Protein AF-A0A8B6FQ26-F1 (afdb_monomer)

pLDDT: mean 83.39, std 18.76, range [34.81, 98.56]

Mean predicted aligned error: 10.69 Å

Secondary structure (DSSP, 8-state):
---------------------S-----HHHHHHHHHHHHH-SSEEEEEE---STTPPPHHHHHHHTHHHHHHHTTT--S-EEEEEEEEE-S------S--SS--TTTT-----EEE-GGGGGG---SSS---EEEEEE-

Structure (mmCIF, N/CA/C/O backbone):
data_AF-A0A8B6FQ26-F1
#
_entry.id   AF-A0A8B6FQ26-F1
#
loop_
_atom_site.group_PDB
_atom_site.id
_atom_site.type_symbol
_atom_site.label_atom_id
_atom_site.label_alt_id
_atom_site.label_comp_id
_atom_site.label_asym_id
_atom_site.label_entity_id
_atom_site.label_seq_id
_atom_site.pdbx_PDB_ins_code
_atom_site.Cartn_x
_atom_site.Cartn_y
_atom_site.Cartn_z
_atom_site.occupancy
_atom_site.B_iso_or_equiv
_atom_site.auth_seq_id
_atom_site.auth_comp_id
_atom_site.auth_asym_id
_atom_site.auth_atom_id
_atom_site.pdbx_PDB_model_num
ATOM 1 N N . MET A 1 1 ? 28.332 63.593 25.266 1.00 37.38 1 MET A N 1
ATOM 2 C CA . MET A 1 1 ? 28.486 62.145 25.527 1.00 37.38 1 MET A CA 1
ATOM 3 C C . MET A 1 1 ? 27.409 61.423 24.738 1.00 37.38 1 MET A C 1
ATOM 5 O O . MET A 1 1 ? 26.252 61.485 25.122 1.00 37.38 1 MET A O 1
ATOM 9 N N . ASN A 1 2 ? 27.778 60.864 23.583 1.00 34.81 2 ASN A N 1
ATOM 10 C CA . ASN A 1 2 ? 26.864 60.178 22.668 1.00 34.81 2 ASN A CA 1
ATOM 11 C C . ASN A 1 2 ? 26.763 58.698 23.048 1.00 34.81 2 ASN A C 1
ATOM 13 O O . ASN A 1 2 ? 27.781 58.034 23.221 1.00 34.81 2 ASN A O 1
ATOM 17 N N . ILE A 1 3 ? 25.533 58.209 23.175 1.00 39.94 3 ILE A N 1
ATOM 18 C CA . ILE A 1 3 ? 25.200 56.813 23.462 1.00 39.94 3 ILE A CA 1
ATOM 19 C C . ILE A 1 3 ? 25.212 56.064 22.125 1.00 39.94 3 ILE A C 1
ATOM 21 O O . ILE A 1 3 ? 24.370 56.319 21.268 1.00 39.94 3 ILE A O 1
ATOM 25 N N . GLN A 1 4 ? 26.187 55.175 21.927 1.00 37.53 4 GLN A N 1
ATOM 26 C CA . GLN A 1 4 ? 26.220 54.248 20.795 1.00 37.53 4 GLN A CA 1
ATOM 27 C C . GLN A 1 4 ? 25.468 52.970 21.184 1.00 37.53 4 GLN A C 1
ATOM 29 O O . GLN A 1 4 ? 25.892 52.228 22.066 1.00 37.53 4 GLN A O 1
ATOM 34 N N . THR A 1 5 ? 24.327 52.739 20.543 1.00 43.97 5 THR A N 1
ATOM 35 C CA . THR A 1 5 ? 23.479 51.555 20.695 1.00 43.97 5 THR A CA 1
ATOM 36 C C . THR A 1 5 ? 24.103 50.372 19.954 1.00 43.97 5 THR A C 1
ATOM 38 O O . THR A 1 5 ? 24.195 50.368 18.727 1.00 43.97 5 THR A O 1
ATOM 41 N N . THR A 1 6 ? 24.544 49.354 20.689 1.00 44.22 6 THR A N 1
ATOM 42 C CA . THR A 1 6 ? 25.066 48.096 20.143 1.00 44.22 6 THR A CA 1
ATOM 43 C C . THR A 1 6 ? 23.907 47.229 19.638 1.00 44.22 6 THR A C 1
ATOM 45 O O . THR A 1 6 ? 23.105 46.729 20.423 1.00 44.22 6 THR A O 1
ATOM 48 N N . LEU A 1 7 ? 23.803 47.050 18.319 1.00 46.59 7 LEU A N 1
ATOM 49 C CA . LEU A 1 7 ? 22.873 46.108 17.686 1.00 46.59 7 LEU A CA 1
ATOM 50 C C . LEU A 1 7 ? 23.414 44.678 17.827 1.00 46.59 7 LEU A C 1
ATOM 52 O O . LEU A 1 7 ? 24.414 44.313 17.212 1.00 46.59 7 LEU A O 1
ATOM 56 N N . LEU A 1 8 ? 22.747 43.872 18.652 1.00 41.69 8 LEU A N 1
ATOM 57 C CA . LEU A 1 8 ? 23.021 42.448 18.824 1.00 41.69 8 LEU A CA 1
ATOM 58 C C . LEU A 1 8 ? 22.304 41.665 17.705 1.00 41.69 8 LEU A C 1
ATOM 60 O O . LEU A 1 8 ? 21.106 41.401 17.793 1.00 41.69 8 LEU A O 1
ATOM 64 N N . SER A 1 9 ? 23.013 41.314 16.629 1.00 49.59 9 SER A N 1
ATOM 65 C CA . SER A 1 9 ? 22.468 40.453 15.568 1.00 49.59 9 SER A CA 1
ATOM 66 C C . SER A 1 9 ? 22.403 39.000 16.040 1.00 49.59 9 SER A C 1
ATOM 68 O O . SER A 1 9 ? 23.413 38.298 16.070 1.00 49.59 9 SER A O 1
ATOM 70 N N . ILE A 1 10 ? 21.207 38.536 16.399 1.00 49.88 10 ILE A N 1
ATOM 71 C CA . ILE A 1 10 ? 20.932 37.124 16.682 1.00 49.88 10 ILE A CA 1
ATOM 72 C C . ILE A 1 10 ? 20.821 36.387 15.341 1.00 49.88 10 ILE A C 1
ATOM 74 O O . ILE A 1 10 ? 19.815 36.492 14.641 1.00 49.88 10 ILE A O 1
ATOM 78 N N . PHE A 1 11 ? 21.857 35.628 14.980 1.00 45.59 11 PHE A N 1
ATOM 79 C CA . PHE A 1 11 ? 21.786 34.640 13.903 1.00 45.59 11 PHE A CA 1
ATOM 80 C C . PHE A 1 11 ? 20.925 33.463 14.380 1.00 45.59 11 PHE A C 1
ATOM 82 O O . PHE A 1 11 ? 21.411 32.523 15.008 1.00 45.59 11 PHE A O 1
ATOM 89 N N . VAL A 1 12 ? 19.621 33.515 14.103 1.00 50.03 12 VAL A N 1
ATOM 90 C CA . VAL A 1 12 ? 18.767 32.329 14.202 1.00 50.03 12 VAL A CA 1
ATOM 91 C C . VAL A 1 12 ? 19.185 31.398 13.070 1.00 50.03 12 VAL A C 1
ATOM 93 O O . VAL A 1 12 ? 18.898 31.648 11.901 1.00 50.03 12 VAL A O 1
ATOM 96 N N . CYS A 1 13 ? 19.904 30.333 13.418 1.00 44.56 13 CYS A N 1
ATOM 97 C CA . CYS A 1 13 ? 20.215 29.243 12.506 1.00 44.56 13 CYS A CA 1
ATOM 98 C C . CYS A 1 13 ? 18.913 28.473 12.244 1.00 44.56 13 CYS A C 1
ATOM 100 O O . CYS A 1 13 ? 18.603 27.483 12.906 1.00 44.56 13 CYS A O 1
ATOM 102 N N . VAL A 1 14 ? 18.093 28.991 11.328 1.00 46.81 14 VAL A N 1
ATOM 103 C CA . VAL A 1 14 ? 16.944 28.267 10.794 1.00 46.81 14 VAL A CA 1
ATOM 104 C C . VAL A 1 14 ? 17.527 27.112 9.992 1.00 46.81 14 VAL A C 1
ATOM 106 O O . VAL A 1 14 ? 17.989 27.290 8.866 1.00 46.81 14 VAL A O 1
ATOM 109 N N . LEU A 1 15 ? 17.539 25.921 10.592 1.00 51.09 15 LEU A N 1
ATOM 110 C CA . LEU A 1 15 ? 17.677 24.669 9.861 1.00 51.09 15 LEU A CA 1
ATOM 111 C C . LEU A 1 15 ? 16.452 24.552 8.951 1.00 51.09 15 LEU A C 1
ATOM 113 O O . LEU A 1 15 ? 15.446 23.944 9.310 1.00 51.09 15 LEU A O 1
ATOM 117 N N . LEU A 1 16 ? 16.517 25.200 7.789 1.00 46.22 16 LEU A N 1
ATOM 118 C CA . LEU A 1 16 ? 15.566 24.981 6.716 1.00 46.22 16 LEU A CA 1
ATOM 119 C C . LEU A 1 16 ? 15.654 23.488 6.373 1.00 46.22 16 LEU A C 1
ATOM 121 O O . LEU A 1 16 ? 16.748 23.016 6.036 1.00 46.22 16 LEU A O 1
ATOM 125 N N . PRO A 1 17 ? 14.560 22.711 6.482 1.00 49.78 17 PRO A N 1
ATOM 126 C CA . PRO A 1 17 ? 14.565 21.367 5.936 1.00 49.78 17 PRO A CA 1
ATOM 127 C C . PRO A 1 17 ? 14.959 21.485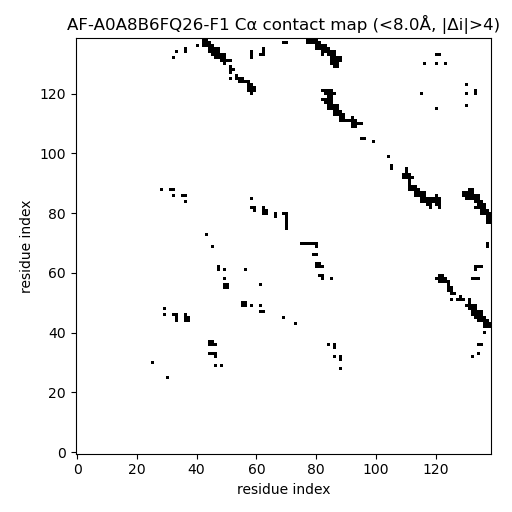 4.463 1.00 49.78 17 PRO A C 1
ATOM 129 O O . PRO A 1 17 ? 14.441 22.351 3.754 1.00 49.78 17 PRO A O 1
ATOM 132 N N . LYS A 1 18 ? 15.933 20.663 4.044 1.00 44.28 18 LYS A N 1
ATOM 133 C CA . LYS A 1 18 ? 16.401 20.564 2.655 1.00 44.28 18 LYS A CA 1
ATOM 134 C C . LYS A 1 18 ? 15.205 20.709 1.718 1.00 44.28 18 LYS A C 1
ATOM 136 O O . LYS A 1 18 ? 14.289 19.890 1.779 1.00 44.28 18 LYS A O 1
ATOM 141 N N . GLY A 1 19 ? 15.231 21.763 0.903 1.00 38.94 19 GLY A N 1
ATOM 142 C CA . GLY A 1 19 ? 14.187 22.057 -0.065 1.00 38.94 19 GLY A CA 1
ATOM 143 C C . GLY A 1 19 ? 13.889 20.819 -0.899 1.00 38.94 19 GLY A C 1
ATOM 144 O O . GLY A 1 19 ? 14.772 20.265 -1.552 1.00 38.94 19 GLY A O 1
ATOM 145 N N . TYR A 1 20 ? 12.646 20.358 -0.817 1.00 44.47 20 TYR A N 1
ATOM 146 C CA . TYR A 1 20 ? 12.093 19.384 -1.737 1.00 44.47 20 TYR A CA 1
ATOM 147 C C . TYR A 1 20 ? 11.870 20.110 -3.070 1.00 44.47 20 TYR A C 1
ATOM 149 O O . TYR A 1 20 ? 10.878 20.811 -3.237 1.00 44.47 20 TYR A O 1
ATOM 157 N N . ASP A 1 21 ? 12.829 19.987 -3.988 1.00 52.19 21 ASP A N 1
ATOM 158 C CA . ASP A 1 21 ? 12.777 20.533 -5.355 1.00 52.19 21 ASP A CA 1
ATOM 159 C C . ASP A 1 21 ? 11.944 19.634 -6.287 1.00 52.19 21 ASP A C 1
ATOM 161 O O . ASP A 1 21 ? 12.379 19.168 -7.336 1.00 52.19 21 ASP A O 1
ATOM 165 N N . GLY A 1 22 ? 10.749 19.270 -5.833 1.00 50.31 22 GLY A N 1
ATOM 166 C CA . GLY A 1 22 ? 9.833 18.436 -6.589 1.00 50.31 22 GLY A CA 1
ATOM 167 C C . GLY A 1 22 ? 8.510 19.151 -6.708 1.00 50.31 22 GLY A C 1
ATOM 168 O O . GLY A 1 22 ? 7.851 19.416 -5.704 1.00 50.31 22 GLY A O 1
ATOM 169 N N . THR A 1 23 ? 8.070 19.426 -7.930 1.00 52.31 23 THR A N 1
ATOM 170 C CA . THR A 1 23 ? 6.645 19.623 -8.177 1.00 52.31 23 THR A CA 1
ATOM 171 C C . THR A 1 23 ? 5.919 18.422 -7.557 1.00 52.31 23 THR A C 1
ATOM 173 O O . THR A 1 23 ? 6.216 17.277 -7.907 1.00 52.31 23 THR A O 1
ATOM 176 N N . LEU A 1 24 ? 5.035 18.660 -6.582 1.00 58.44 24 LEU A N 1
ATOM 177 C CA .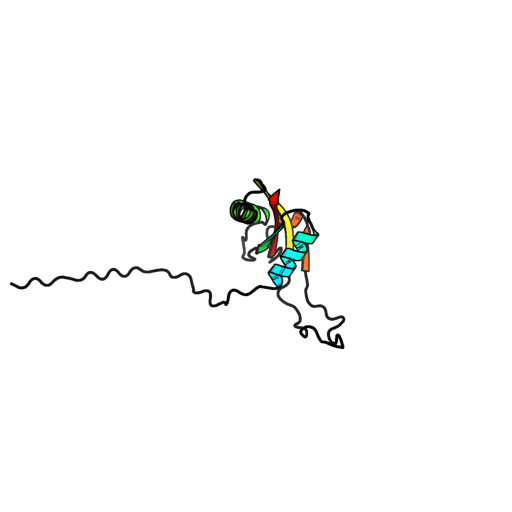 LEU A 1 24 ? 4.196 17.614 -5.996 1.00 58.44 24 LEU A CA 1
ATOM 178 C C . LEU A 1 24 ? 3.289 17.090 -7.112 1.00 58.44 24 LEU A C 1
ATOM 180 O O . LEU A 1 24 ? 2.289 17.712 -7.456 1.00 58.44 24 LEU A O 1
ATOM 184 N N . THR A 1 25 ? 3.696 15.989 -7.732 1.00 66.56 25 THR A N 1
ATOM 185 C CA . THR A 1 25 ? 2.981 15.348 -8.836 1.00 66.56 25 THR A CA 1
ATOM 186 C C . THR A 1 25 ? 2.482 13.983 -8.391 1.00 66.56 25 THR A C 1
ATOM 188 O O . THR A 1 25 ? 3.078 13.341 -7.518 1.00 66.56 25 THR A O 1
ATOM 191 N N . TYR A 1 26 ? 1.372 13.544 -8.982 1.00 71.69 26 TYR A N 1
ATOM 192 C CA . TYR A 1 26 ? 0.878 12.185 -8.804 1.00 71.69 26 TYR A CA 1
ATOM 193 C C . TYR A 1 26 ? 1.952 11.188 -9.239 1.00 71.69 26 TYR A C 1
ATOM 195 O O . TYR A 1 26 ? 2.558 11.319 -10.304 1.00 71.69 26 TYR A O 1
ATOM 203 N N . ASN A 1 27 ? 2.220 10.205 -8.383 1.00 85.88 27 ASN A N 1
ATOM 204 C CA . ASN A 1 27 ? 3.205 9.176 -8.653 1.00 85.88 27 ASN A CA 1
ATOM 205 C C . ASN A 1 27 ? 2.482 7.876 -9.006 1.00 85.88 27 ASN A C 1
ATOM 207 O O . ASN A 1 27 ? 1.794 7.302 -8.164 1.00 85.88 27 ASN A O 1
ATOM 211 N N . TYR A 1 28 ? 2.682 7.382 -10.227 1.00 89.06 28 TYR A N 1
ATOM 212 C CA . TYR A 1 28 ? 2.032 6.160 -10.709 1.00 89.06 28 TYR A CA 1
ATOM 213 C C . TYR A 1 28 ? 2.336 4.925 -9.838 1.00 89.06 28 TYR A C 1
ATOM 215 O O . TYR A 1 28 ? 1.531 3.999 -9.788 1.00 89.06 28 TYR A O 1
ATOM 223 N N . PHE A 1 29 ? 3.452 4.893 -9.095 1.00 92.06 29 PHE A N 1
ATOM 224 C CA . PHE A 1 29 ? 3.707 3.812 -8.139 1.00 92.06 29 PHE A CA 1
ATOM 225 C C . PHE A 1 29 ? 2.727 3.833 -6.960 1.00 92.06 29 PHE A C 1
ATOM 227 O O . PHE A 1 29 ? 2.330 2.764 -6.494 1.00 92.06 29 PHE A O 1
ATOM 234 N N . ASP A 1 30 ? 2.327 5.020 -6.492 1.00 94.69 30 ASP A N 1
ATOM 235 C CA . ASP A 1 30 ? 1.324 5.157 -5.431 1.00 94.69 30 ASP A CA 1
ATOM 236 C C . ASP A 1 30 ? -0.048 4.721 -5.943 1.00 94.69 30 ASP A C 1
ATOM 238 O O . ASP A 1 30 ? -0.764 4.007 -5.248 1.00 94.69 30 ASP A O 1
ATOM 242 N N . GLU A 1 31 ? -0.394 5.090 -7.178 1.00 94.69 31 GLU A N 1
ATOM 243 C CA . GLU A 1 31 ? -1.654 4.697 -7.818 1.00 94.69 31 GLU A CA 1
ATOM 244 C C . GLU A 1 31 ? -1.745 3.178 -7.999 1.00 94.69 31 GLU A C 1
ATOM 246 O O . GLU A 1 31 ? -2.764 2.566 -7.668 1.00 94.69 31 GLU A O 1
ATOM 251 N N . MET A 1 32 ? -0.659 2.542 -8.451 1.00 95.00 32 MET A N 1
ATOM 252 C CA . MET A 1 32 ? -0.562 1.084 -8.535 1.00 95.00 32 MET A CA 1
ATOM 253 C C . MET A 1 32 ? -0.706 0.421 -7.164 1.00 95.00 32 MET A C 1
ATOM 255 O O . MET A 1 32 ? -1.409 -0.582 -7.035 1.00 95.00 32 MET A O 1
ATOM 259 N N . ALA A 1 33 ? -0.036 0.957 -6.140 1.00 97.00 33 ALA A N 1
ATOM 260 C CA . ALA A 1 33 ? -0.103 0.411 -4.791 1.00 97.00 33 ALA A CA 1
ATOM 261 C C . ALA A 1 33 ? -1.505 0.564 -4.189 1.00 97.00 33 ALA A C 1
ATOM 263 O O . ALA A 1 33 ? -2.040 -0.393 -3.631 1.00 97.00 33 ALA A O 1
ATOM 264 N N . GLN A 1 34 ? -2.130 1.730 -4.356 1.00 97.69 34 GLN A N 1
ATOM 265 C CA . GLN A 1 34 ? -3.492 1.992 -3.905 1.00 97.69 34 GLN A CA 1
ATOM 266 C C . GLN A 1 34 ? -4.491 1.062 -4.602 1.00 97.69 34 GLN A C 1
ATOM 268 O O . GLN A 1 34 ? -5.335 0.464 -3.933 1.00 97.69 34 GLN A O 1
ATOM 273 N N . SER A 1 35 ? -4.354 0.881 -5.919 1.00 97.19 35 SER A N 1
ATOM 274 C CA . SER A 1 35 ? -5.191 -0.031 -6.708 1.00 97.19 35 SER A CA 1
ATOM 275 C C . SER A 1 35 ? -5.042 -1.480 -6.244 1.00 97.19 35 SER A C 1
ATOM 277 O O . SER A 1 35 ? -6.041 -2.172 -6.042 1.00 97.19 35 SER A O 1
ATOM 279 N N . TYR A 1 36 ? -3.806 -1.931 -6.000 1.00 97.94 36 TYR A N 1
ATOM 280 C CA . TYR A 1 36 ? -3.553 -3.256 -5.442 1.00 97.94 36 TYR A CA 1
ATOM 281 C C . TYR A 1 36 ? -4.219 -3.413 -4.070 1.00 97.94 36 TYR A C 1
ATOM 283 O O . TYR A 1 36 ? -5.043 -4.309 -3.904 1.00 97.94 36 TYR A O 1
ATOM 291 N N . CYS A 1 37 ? -3.951 -2.525 -3.107 1.00 98.19 37 CYS A N 1
ATOM 292 C CA . CYS A 1 37 ? -4.524 -2.635 -1.762 1.00 98.19 37 CYS A CA 1
ATOM 293 C C . CYS A 1 37 ? -6.065 -2.624 -1.783 1.00 98.19 37 CYS A C 1
ATOM 295 O O . CYS A 1 37 ? -6.693 -3.385 -1.048 1.00 98.19 37 CYS A O 1
ATOM 297 N N . ALA A 1 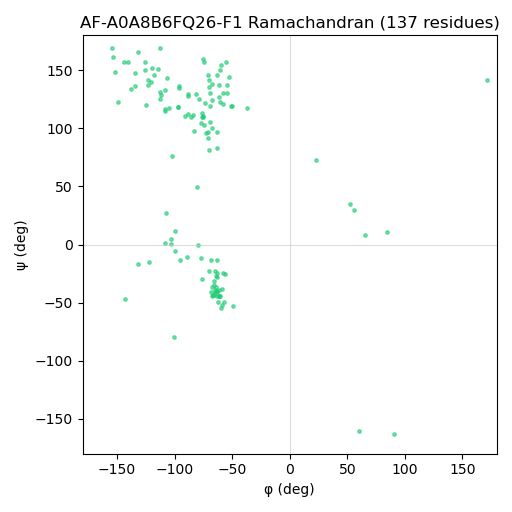38 ? -6.682 -1.817 -2.655 1.00 97.88 38 ALA A N 1
ATOM 298 C CA . ALA A 1 38 ? -8.134 -1.789 -2.833 1.00 97.88 38 ALA A CA 1
ATOM 299 C C . ALA A 1 38 ? -8.707 -3.093 -3.403 1.00 97.88 38 ALA A C 1
ATOM 301 O O . ALA A 1 38 ? -9.815 -3.480 -3.044 1.00 97.88 38 ALA A O 1
ATOM 302 N N . SER A 1 39 ? -7.950 -3.806 -4.241 1.00 97.25 39 SER A N 1
ATOM 303 C CA . SER A 1 39 ? -8.364 -5.117 -4.761 1.00 97.25 39 SER A CA 1
ATOM 304 C C . SER A 1 39 ? -8.352 -6.225 -3.700 1.00 97.25 39 SER A C 1
ATOM 306 O O . SER A 1 39 ? -9.040 -7.230 -3.851 1.00 97.25 39 SER A O 1
ATOM 308 N N . GLN A 1 40 ? -7.578 -6.048 -2.625 1.00 96.94 40 GLN A N 1
ATOM 309 C CA . GLN A 1 40 ? -7.330 -7.082 -1.617 1.00 96.94 40 GLN A CA 1
ATOM 310 C C . GLN A 1 40 ? -8.265 -6.993 -0.399 1.00 96.94 40 GLN A C 1
ATOM 312 O O . GLN A 1 40 ? -8.332 -7.925 0.402 1.00 96.94 40 GLN A O 1
ATOM 317 N N . SER A 1 41 ? -8.993 -5.888 -0.217 1.00 94.75 41 SER A N 1
ATOM 318 C CA . SER A 1 41 ? -9.921 -5.730 0.906 1.00 94.75 41 SER A CA 1
ATOM 319 C C . SER A 1 41 ? -11.080 -4.795 0.575 1.00 94.75 41 SER A C 1
ATOM 321 O O . SER A 1 41 ? -10.925 -3.793 -0.108 1.00 94.75 41 SER A O 1
ATOM 323 N N . SER A 1 42 ? -12.238 -5.060 1.181 1.00 90.75 42 SER A N 1
ATOM 324 C CA . SE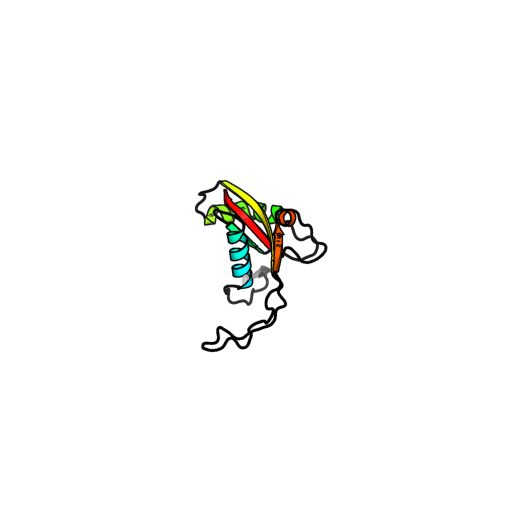R A 1 42 ? -13.366 -4.127 1.212 1.00 90.75 42 SER A CA 1
ATOM 325 C C . SER A 1 42 ? -13.148 -2.965 2.194 1.00 90.75 42 SER A C 1
ATOM 327 O O . SER A 1 42 ? -12.386 -3.086 3.160 1.00 90.75 42 SER A O 1
ATOM 329 N N . GLY A 1 43 ? -13.887 -1.869 2.001 1.00 92.25 43 GLY A N 1
ATOM 330 C CA . GLY A 1 43 ? -13.914 -0.708 2.898 1.00 92.25 43 GLY A CA 1
ATOM 331 C C . GLY A 1 43 ? -12.882 0.368 2.554 1.00 92.25 43 GLY A C 1
ATOM 332 O O . GLY A 1 43 ? -12.354 0.408 1.447 1.00 92.25 43 GLY A O 1
ATOM 333 N N . TRP A 1 44 ? -12.611 1.259 3.512 1.00 97.56 44 TRP A N 1
ATOM 334 C CA . TRP A 1 44 ? -11.622 2.323 3.350 1.00 97.56 44 TRP A CA 1
ATOM 335 C C . TRP A 1 44 ? -10.209 1.746 3.468 1.00 97.56 44 TRP A C 1
ATOM 337 O O . TRP A 1 44 ? -9.786 1.327 4.551 1.00 97.56 44 TRP A O 1
ATOM 347 N N . VAL A 1 45 ? -9.502 1.710 2.343 1.00 98.06 45 VAL A N 1
ATOM 348 C CA . VAL A 1 45 ? -8.158 1.140 2.197 1.00 98.06 45 VAL A CA 1
ATOM 349 C C . VAL A 1 45 ? -7.158 2.208 1.772 1.00 98.06 45 VAL A C 1
ATOM 351 O O . VAL A 1 45 ? -7.486 3.118 1.014 1.00 98.06 45 VAL A O 1
ATOM 354 N N . PHE A 1 46 ? -5.926 2.081 2.249 1.00 98.31 46 PHE A N 1
ATOM 355 C CA . PHE A 1 46 ? -4.863 3.058 2.044 1.00 98.31 46 PHE A CA 1
ATOM 356 C C . PHE A 1 46 ? -3.557 2.335 1.740 1.00 98.31 46 PHE A C 1
ATOM 358 O O . PHE A 1 46 ? -3.194 1.396 2.450 1.00 98.31 46 PHE A O 1
ATOM 365 N N . ALA A 1 47 ? -2.841 2.798 0.721 1.00 98.06 47 ALA A N 1
ATOM 366 C CA . ALA A 1 47 ? -1.461 2.421 0.471 1.00 98.06 47 ALA A CA 1
ATOM 367 C C . ALA A 1 47 ? -0.526 3.486 1.052 1.00 98.06 47 ALA A C 1
ATOM 369 O O . ALA A 1 47 ? -0.543 4.643 0.636 1.00 98.06 47 ALA A O 1
ATOM 370 N N . LEU A 1 48 ? 0.309 3.097 2.013 1.00 97.19 48 LEU A N 1
ATOM 371 C CA . LEU A 1 48 ? 1.319 3.976 2.602 1.00 97.19 48 LEU A CA 1
ATOM 372 C C . LEU A 1 48 ? 2.710 3.551 2.150 1.00 97.19 48 LEU A C 1
ATOM 374 O O . LEU A 1 48 ? 3.047 2.371 2.219 1.00 97.19 48 LEU A O 1
ATOM 378 N N . ARG A 1 49 ? 3.541 4.504 1.722 1.00 95.12 49 ARG A N 1
ATOM 379 C CA . ARG A 1 49 ? 4.947 4.232 1.394 1.00 95.12 49 ARG A CA 1
ATOM 380 C C . ARG A 1 49 ? 5.691 3.723 2.627 1.00 95.12 49 ARG A C 1
ATOM 382 O O . ARG A 1 49 ? 5.562 4.280 3.715 1.00 95.12 49 ARG A O 1
ATOM 389 N N . ARG A 1 50 ? 6.520 2.701 2.432 1.00 93.50 50 ARG A N 1
ATOM 390 C CA . ARG A 1 50 ? 7.442 2.168 3.436 1.00 93.50 50 ARG A CA 1
ATOM 391 C C . ARG A 1 50 ? 8.877 2.446 3.009 1.00 93.50 50 ARG A C 1
ATOM 393 O O . ARG A 1 50 ? 9.252 2.165 1.871 1.00 93.50 50 ARG A O 1
ATOM 400 N N . ASP A 1 51 ? 9.674 2.985 3.928 1.00 87.88 51 ASP A N 1
ATOM 401 C CA . ASP A 1 51 ? 11.103 3.182 3.693 1.00 87.88 51 ASP A CA 1
ATOM 402 C C . ASP A 1 51 ? 11.805 1.826 3.488 1.00 87.88 51 ASP A C 1
ATOM 404 O O . ASP A 1 51 ? 11.437 0.802 4.064 1.00 87.88 51 ASP A O 1
ATOM 408 N N . CYS A 1 52 ? 12.822 1.825 2.637 1.00 83.12 52 CYS A N 1
ATOM 409 C CA . CYS A 1 52 ? 13.683 0.687 2.364 1.00 83.12 52 CYS A CA 1
ATOM 410 C C . CYS A 1 52 ? 15.050 0.778 3.050 1.00 83.12 52 CYS A C 1
ATOM 412 O O . CYS A 1 52 ? 15.901 -0.085 2.821 1.00 83.12 52 CYS A O 1
ATOM 414 N N . ALA A 1 53 ? 15.271 1.795 3.883 1.00 81.50 53 ALA A N 1
ATOM 415 C CA . ALA A 1 53 ? 16.453 1.902 4.720 1.00 81.50 53 ALA A CA 1
ATOM 416 C C . ALA A 1 53 ? 16.590 0.717 5.694 1.00 81.50 53 ALA A C 1
ATOM 418 O O . ALA A 1 53 ? 15.621 0.061 6.096 1.00 81.50 53 ALA A O 1
ATOM 419 N N . ARG A 1 54 ? 17.832 0.442 6.106 1.00 74.50 54 ARG A N 1
ATOM 420 C CA . ARG A 1 54 ? 18.113 -0.559 7.138 1.00 74.50 54 ARG A CA 1
ATOM 421 C C . ARG A 1 54 ? 17.427 -0.134 8.439 1.00 74.50 54 ARG A C 1
ATOM 423 O O . ARG A 1 54 ? 17.638 0.978 8.905 1.00 74.50 54 ARG A O 1
ATOM 430 N N . GLY A 1 55 ? 16.628 -1.029 9.017 1.00 75.38 55 GLY A N 1
ATOM 431 C CA . GLY A 1 55 ? 15.842 -0.724 10.217 1.00 75.38 55 GLY A CA 1
ATOM 432 C C . GLY A 1 55 ? 14.501 -0.039 9.944 1.00 75.38 55 GLY A C 1
ATOM 433 O O . GLY A 1 55 ? 13.862 0.395 10.894 1.00 75.38 55 GLY A O 1
ATOM 434 N N . ALA A 1 56 ? 14.056 0.033 8.684 1.00 85.56 56 ALA A N 1
ATOM 435 C CA . ALA A 1 56 ? 12.726 0.530 8.359 1.00 85.56 56 ALA A CA 1
ATOM 436 C C . ALA A 1 56 ? 11.624 -0.228 9.114 1.00 85.56 56 ALA A C 1
ATOM 438 O O . ALA A 1 56 ? 11.631 -1.465 9.190 1.00 85.56 56 ALA A O 1
ATOM 439 N N . ASP A 1 57 ? 10.654 0.536 9.611 1.00 91.69 57 ASP A N 1
ATOM 440 C CA . ASP A 1 57 ? 9.526 0.039 10.388 1.00 91.69 57 ASP A CA 1
ATOM 441 C C . ASP A 1 57 ? 8.729 -1.051 9.668 1.00 91.69 57 ASP A 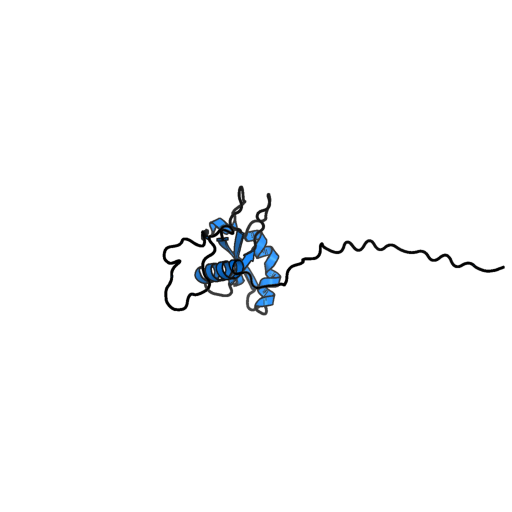C 1
ATOM 443 O O . ASP A 1 57 ? 8.732 -1.164 8.442 1.00 91.69 57 ASP A O 1
ATOM 447 N N . THR A 1 58 ? 8.018 -1.872 10.439 1.00 94.62 58 THR A N 1
ATOM 448 C CA . THR A 1 58 ? 7.072 -2.843 9.870 1.00 94.62 58 THR A CA 1
ATOM 449 C C . THR A 1 58 ? 5.811 -2.141 9.373 1.00 94.62 58 THR A C 1
ATOM 451 O O . THR A 1 58 ? 5.452 -1.068 9.860 1.00 94.62 58 THR A O 1
ATOM 454 N N . CYS A 1 59 ? 5.084 -2.763 8.447 1.00 96.56 59 CYS A N 1
ATOM 455 C CA . CYS A 1 59 ? 3.823 -2.196 7.976 1.00 96.56 59 CYS A CA 1
ATOM 456 C C . CYS A 1 59 ? 2.755 -2.092 9.076 1.00 96.56 59 CYS A C 1
ATOM 458 O O . CYS A 1 59 ? 1.956 -1.159 9.057 1.00 96.56 59 CYS A O 1
ATOM 460 N N . ASN A 1 60 ? 2.791 -2.962 10.090 1.00 97.56 60 ASN A N 1
ATOM 461 C CA . ASN A 1 60 ? 1.985 -2.792 11.302 1.00 97.56 60 ASN A CA 1
ATOM 462 C C . ASN A 1 60 ? 2.262 -1.455 11.999 1.00 97.56 60 ASN A C 1
ATOM 464 O O . ASN A 1 60 ? 1.322 -0.714 12.291 1.00 97.56 60 ASN A O 1
ATOM 468 N N . ASN A 1 61 ? 3.537 -1.127 12.224 1.00 96.62 61 ASN A N 1
ATOM 469 C CA . ASN A 1 61 ? 3.928 0.127 12.870 1.00 96.62 61 ASN A CA 1
ATOM 470 C C . ASN A 1 61 ? 3.544 1.334 12.012 1.00 96.62 61 ASN A C 1
ATOM 472 O O . ASN A 1 61 ? 3.025 2.315 12.536 1.00 96.62 61 ASN A O 1
ATOM 476 N N . ILE A 1 62 ? 3.736 1.240 10.695 1.00 97.12 62 ILE A N 1
ATOM 477 C CA . ILE A 1 62 ? 3.392 2.311 9.755 1.00 97.12 62 ILE A CA 1
ATOM 478 C C . ILE A 1 62 ? 1.882 2.586 9.770 1.00 97.12 62 ILE A C 1
ATOM 480 O O . ILE A 1 62 ? 1.477 3.730 9.968 1.00 97.12 62 ILE A O 1
ATOM 484 N N . CYS A 1 63 ? 1.035 1.557 9.650 1.00 98.00 63 CYS A N 1
ATOM 485 C CA . CYS A 1 63 ? -0.420 1.738 9.713 1.00 98.00 63 CYS A CA 1
ATOM 486 C C . CYS A 1 63 ? -0.886 2.250 11.087 1.00 98.00 63 CYS A C 1
ATOM 488 O O . CYS A 1 63 ? -1.810 3.060 11.158 1.00 98.00 63 CYS A O 1
ATOM 490 N N . ALA A 1 64 ? -0.255 1.802 12.179 1.00 98.12 64 ALA A N 1
ATOM 491 C CA . ALA A 1 64 ? -0.570 2.272 13.527 1.00 98.12 64 ALA A CA 1
ATOM 492 C C . ALA A 1 64 ? -0.186 3.747 13.729 1.00 98.12 64 ALA A C 1
ATOM 494 O O . ALA A 1 64 ? -0.983 4.520 14.256 1.00 98.12 64 ALA A O 1
ATOM 495 N N . SER A 1 65 ? 0.999 4.151 13.263 1.00 97.81 65 SER A N 1
ATOM 496 C CA . SER A 1 65 ? 1.478 5.536 13.316 1.00 97.81 65 SER A CA 1
ATOM 497 C C . SER A 1 65 ? 0.592 6.473 12.486 1.00 97.81 65 SER A C 1
ATOM 499 O O . SER A 1 65 ? 0.215 7.552 12.940 1.00 97.81 65 SER A O 1
ATOM 501 N N . ALA A 1 66 ? 0.151 6.019 11.310 1.00 98.06 66 ALA A N 1
ATOM 502 C CA . ALA A 1 66 ? -0.729 6.777 10.425 1.00 98.06 66 ALA A CA 1
ATOM 503 C C . ALA A 1 66 ? -2.216 6.752 10.829 1.00 98.06 66 ALA A C 1
ATOM 505 O O . ALA A 1 66 ? -3.037 7.375 10.150 1.00 98.06 66 ALA A O 1
ATOM 506 N N . LYS A 1 67 ? -2.591 6.060 11.918 1.00 98.19 67 LYS A N 1
ATOM 507 C CA . LYS A 1 67 ? -3.993 5.837 12.312 1.00 98.19 67 LYS A CA 1
ATOM 508 C C . LYS A 1 67 ? -4.810 7.127 12.322 1.00 98.19 67 LYS A C 1
ATOM 510 O O . LYS A 1 67 ? -5.861 7.181 11.692 1.00 98.19 67 LYS A O 1
ATOM 515 N N . ASN A 1 68 ? -4.343 8.160 13.020 1.00 98.00 68 ASN A N 1
ATOM 516 C CA . ASN A 1 68 ? -5.118 9.393 13.191 1.00 98.00 68 ASN A CA 1
ATOM 517 C C . ASN A 1 68 ? -5.333 10.126 11.859 1.00 98.00 68 ASN A C 1
ATOM 519 O O . ASN A 1 68 ? -6.433 10.608 11.606 1.00 98.00 68 ASN A O 1
ATOM 523 N N . ALA A 1 69 ? -4.321 10.156 10.987 1.00 98.31 69 ALA A N 1
ATOM 524 C CA . ALA A 1 69 ? -4.433 10.747 9.655 1.00 98.31 69 ALA A CA 1
ATOM 525 C C . ALA A 1 69 ? -5.407 9.964 8.761 1.00 98.31 69 ALA A C 1
ATOM 527 O O . ALA A 1 69 ? -6.258 10.564 8.106 1.00 98.31 69 ALA A O 1
ATOM 528 N N . ILE A 1 70 ? -5.338 8.628 8.792 1.00 98.12 70 ILE A N 1
ATOM 529 C CA . ILE A 1 70 ? -6.278 7.765 8.069 1.00 98.12 70 ILE A CA 1
ATOM 530 C C . ILE A 1 70 ? -7.712 8.040 8.533 1.00 98.12 70 ILE A C 1
ATOM 532 O O . ILE A 1 70 ? -8.574 8.331 7.707 1.00 98.12 70 ILE A O 1
ATOM 536 N N . LEU A 1 71 ? -7.969 8.006 9.843 1.00 97.94 71 LEU A N 1
ATOM 537 C CA . LEU A 1 71 ? -9.313 8.220 10.385 1.00 97.94 71 LEU A CA 1
ATOM 538 C C . LEU A 1 71 ? -9.844 9.624 10.073 1.00 97.94 71 LEU A C 1
ATOM 540 O O . LEU A 1 71 ? -11.000 9.758 9.674 1.00 97.94 71 LEU A O 1
ATOM 544 N N . ALA A 1 72 ? -8.999 10.654 10.164 1.00 98.00 72 ALA A N 1
ATOM 545 C CA . ALA A 1 72 ? -9.375 12.015 9.800 1.00 98.00 72 ALA A CA 1
ATOM 546 C C . ALA A 1 72 ? -9.767 12.139 8.316 1.00 98.00 72 ALA A C 1
ATOM 548 O O . ALA A 1 72 ? -10.745 12.818 8.007 1.00 98.00 72 ALA A O 1
ATOM 549 N N . SER A 1 73 ? -9.068 11.444 7.408 1.00 97.56 73 SER A N 1
ATOM 550 C CA . SER A 1 73 ? -9.359 11.505 5.964 1.00 97.56 73 SER A CA 1
ATOM 551 C C . SER A 1 73 ? -10.733 10.940 5.584 1.00 97.56 73 SER A C 1
ATOM 553 O O . SER A 1 73 ? -11.298 11.328 4.567 1.00 97.56 73 SER A O 1
ATOM 555 N N . ILE A 1 74 ? -11.301 10.076 6.430 1.00 96.94 74 ILE A N 1
ATOM 556 C CA . ILE A 1 74 ? -12.652 9.514 6.282 1.00 96.94 74 ILE A CA 1
ATOM 557 C C . ILE A 1 74 ? -13.632 10.098 7.303 1.00 96.94 74 ILE A C 1
ATOM 559 O O . ILE A 1 74 ? -14.572 9.423 7.719 1.00 96.94 74 ILE A O 1
ATOM 563 N N . SER A 1 75 ? -13.390 11.328 7.767 1.00 97.50 75 SER A N 1
ATOM 564 C CA . SER A 1 75 ? -14.254 12.043 8.720 1.00 97.50 75 SER A CA 1
ATOM 565 C C . SER A 1 75 ? -14.581 11.235 9.985 1.00 97.50 75 SER A C 1
ATOM 567 O O . SER A 1 75 ? -15.684 11.322 10.518 1.00 97.50 75 SER A O 1
ATOM 569 N N . ASN A 1 76 ? -13.632 10.421 10.457 1.00 95.19 76 ASN A N 1
ATOM 570 C CA . ASN A 1 76 ? -13.767 9.542 11.621 1.00 95.19 76 ASN A CA 1
ATOM 571 C C . ASN A 1 76 ? -14.951 8.554 11.545 1.00 95.19 76 ASN A C 1
ATOM 573 O O . ASN A 1 76 ? -15.473 8.126 12.571 1.00 95.19 76 ASN A O 1
ATOM 577 N N . GLN A 1 77 ? -15.354 8.127 10.342 1.00 94.81 77 GLN A N 1
ATOM 578 C CA . GLN A 1 77 ? -16.397 7.103 10.1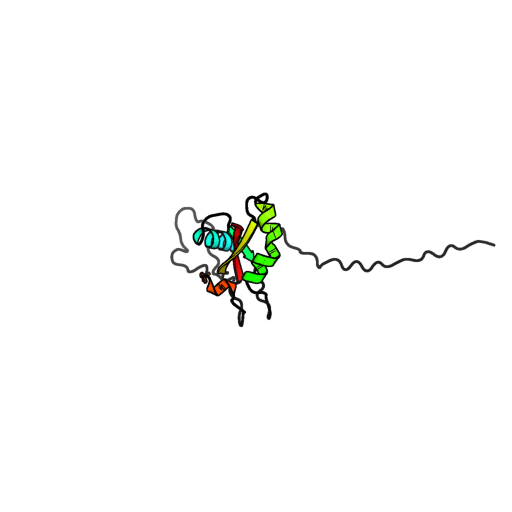43 1.00 94.81 77 GLN A CA 1
ATOM 579 C C . GLN A 1 77 ? -16.037 5.716 10.717 1.00 94.81 77 GLN A C 1
ATOM 581 O O . GLN A 1 77 ? -16.887 4.822 10.781 1.00 94.81 77 GLN A O 1
ATOM 586 N N . ARG A 1 78 ? -14.765 5.510 11.076 1.00 96.31 78 ARG A N 1
ATOM 587 C CA . ARG A 1 78 ? -14.191 4.288 11.657 1.00 96.31 78 ARG A CA 1
ATOM 588 C C . ARG A 1 78 ? -13.340 4.645 12.873 1.00 96.31 78 ARG A C 1
ATOM 590 O O . ARG A 1 78 ? -12.995 5.807 13.068 1.00 96.31 78 ARG A O 1
ATOM 597 N N . THR A 1 79 ? -12.982 3.650 13.685 1.00 95.94 79 THR A N 1
ATOM 598 C CA . THR A 1 79 ? -12.230 3.876 14.940 1.00 95.94 79 THR A CA 1
ATOM 599 C C . THR A 1 79 ? -10.907 3.119 15.000 1.00 95.94 79 THR A C 1
ATOM 601 O O . THR A 1 79 ? -10.038 3.417 15.834 1.00 95.94 79 THR A O 1
ATOM 604 N N . ARG A 1 80 ? -10.720 2.140 14.111 1.00 97.00 80 ARG A N 1
ATOM 605 C CA . ARG A 1 80 ? -9.547 1.274 14.086 1.00 97.00 80 ARG A CA 1
ATOM 606 C C . ARG A 1 80 ? -8.906 1.298 12.711 1.00 97.00 80 ARG A C 1
ATOM 608 O O . ARG A 1 80 ? -9.567 1.491 11.697 1.00 97.00 80 ARG A O 1
ATOM 615 N N . VAL A 1 81 ? -7.594 1.098 12.714 1.00 97.94 81 VAL A N 1
ATOM 616 C CA . VAL A 1 81 ? -6.777 0.933 11.516 1.00 97.94 81 VAL A CA 1
ATOM 617 C C . VAL A 1 81 ? -5.849 -0.243 11.765 1.00 97.94 81 VAL A C 1
ATOM 619 O O . VAL A 1 81 ? -5.276 -0.351 12.851 1.00 97.94 81 VAL A O 1
ATOM 622 N N . SER A 1 82 ? -5.699 -1.122 10.781 1.00 97.69 82 SER A N 1
ATOM 623 C CA . SER A 1 82 ? -4.685 -2.175 10.816 1.00 97.69 82 SER A CA 1
ATOM 624 C C . SER A 1 82 ? -4.056 -2.372 9.448 1.00 97.69 82 SER A C 1
ATOM 626 O O . SER A 1 82 ? -4.661 -2.061 8.421 1.00 97.69 82 SER A O 1
ATOM 628 N N . CYS A 1 83 ? -2.847 -2.923 9.443 1.00 98.25 83 CYS A N 1
ATOM 629 C CA . CYS A 1 83 ? -2.284 -3.510 8.238 1.00 98.25 83 CYS A CA 1
ATOM 630 C C . CYS A 1 83 ? -3.027 -4.809 7.903 1.00 98.25 83 CYS A C 1
ATOM 632 O O . CYS A 1 83 ? -3.455 -5.528 8.812 1.00 98.25 83 CYS A O 1
ATOM 634 N N . PHE A 1 84 ? -3.174 -5.106 6.615 1.00 98.19 84 PHE A N 1
ATOM 635 C CA . PHE A 1 84 ? -3.668 -6.403 6.144 1.00 98.19 84 PHE A CA 1
ATOM 636 C C . PHE A 1 84 ? -2.814 -7.019 5.026 1.00 98.19 84 PHE A C 1
ATOM 638 O O . PHE A 1 84 ? -2.912 -8.223 4.802 1.00 98.19 84 PHE A O 1
ATOM 645 N N . ASP A 1 85 ? -1.965 -6.232 4.357 1.00 98.12 85 ASP A N 1
ATOM 646 C CA . ASP A 1 85 ? -1.030 -6.708 3.332 1.00 98.12 85 ASP A CA 1
ATOM 647 C C . ASP A 1 85 ? 0.194 -5.770 3.227 1.00 98.12 85 ASP A C 1
ATOM 649 O O . ASP A 1 85 ? 0.161 -4.617 3.669 1.00 98.12 85 ASP A O 1
ATOM 653 N N . GLY A 1 86 ? 1.284 -6.256 2.640 1.00 96.69 86 GLY A N 1
ATOM 654 C CA . GLY A 1 86 ? 2.404 -5.459 2.158 1.00 96.69 86 GLY A CA 1
ATOM 655 C C . GLY A 1 86 ? 2.604 -5.663 0.658 1.00 96.69 86 GLY A C 1
ATOM 656 O O . GLY A 1 86 ? 2.537 -6.778 0.153 1.00 96.69 86 GLY A O 1
ATOM 657 N N . TYR A 1 87 ? 2.913 -4.592 -0.061 1.00 97.00 87 TYR A N 1
ATOM 658 C CA . TYR A 1 87 ? 3.094 -4.630 -1.507 1.00 97.00 87 TYR A CA 1
ATOM 659 C C . TYR A 1 87 ? 4.476 -4.117 -1.897 1.00 97.00 87 TYR A C 1
ATOM 661 O O . TYR A 1 87 ? 5.007 -3.174 -1.302 1.00 97.00 87 TYR A O 1
ATOM 669 N N . HIS A 1 88 ? 5.088 -4.754 -2.889 1.00 95.06 88 HIS A N 1
ATOM 670 C CA . HIS A 1 88 ? 6.309 -4.268 -3.509 1.00 95.06 88 HIS A CA 1
ATOM 671 C C . HIS A 1 88 ? 6.039 -3.848 -4.945 1.00 95.06 88 HIS A C 1
ATOM 673 O O . HIS A 1 88 ? 5.599 -4.657 -5.760 1.00 95.06 88 HIS A O 1
ATOM 679 N N . VAL A 1 89 ? 6.389 -2.604 -5.259 1.00 93.88 89 VAL A N 1
ATOM 680 C CA . VAL A 1 89 ? 6.460 -2.101 -6.629 1.00 93.88 89 VAL A CA 1
ATOM 681 C C . VAL A 1 89 ? 7.918 -1.901 -7.014 1.00 93.88 89 VAL A C 1
ATOM 683 O O . VAL A 1 89 ? 8.624 -1.088 -6.409 1.00 93.88 89 VAL A O 1
ATOM 686 N N . GLY A 1 90 ? 8.377 -2.651 -8.015 1.00 90.12 90 GLY A N 1
ATOM 687 C CA . GLY A 1 90 ? 9.720 -2.511 -8.561 1.00 90.12 90 GLY A CA 1
ATOM 688 C C . GLY A 1 90 ? 9.881 -1.169 -9.273 1.00 90.12 90 GLY A C 1
ATOM 689 O O . GLY A 1 90 ? 9.129 -0.852 -10.190 1.00 90.12 90 GLY A O 1
ATOM 690 N N . LYS A 1 91 ? 10.881 -0.381 -8.861 1.00 84.31 91 LYS A N 1
ATOM 691 C CA . LYS A 1 91 ? 11.154 0.940 -9.458 1.00 84.31 91 LYS A CA 1
ATOM 692 C C . LYS A 1 91 ? 11.849 0.844 -10.818 1.00 84.31 91 LYS A C 1
ATOM 694 O O . LYS A 1 91 ? 11.653 1.700 -11.677 1.00 84.31 91 LYS A O 1
ATOM 699 N N . ASN A 1 92 ? 12.636 -0.209 -11.021 1.00 83.44 92 ASN A N 1
ATOM 700 C CA . ASN A 1 92 ? 13.329 -0.464 -12.279 1.00 83.44 92 ASN A CA 1
ATOM 701 C C . ASN A 1 92 ? 12.382 -1.220 -13.213 1.00 83.44 92 ASN A C 1
ATOM 703 O O . ASN A 1 92 ? 12.064 -2.380 -12.960 1.00 83.44 92 ASN A O 1
ATOM 707 N N . HIS A 1 93 ? 11.926 -0.541 -14.259 1.00 82.12 93 HIS A N 1
ATOM 708 C CA . HIS A 1 93 ? 10.98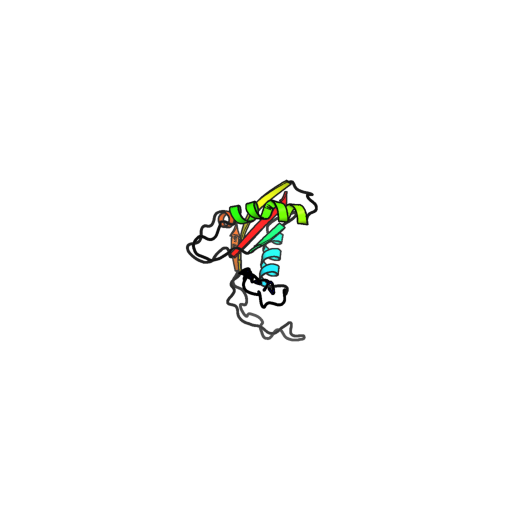9 -1.056 -15.250 1.00 82.12 93 HIS A CA 1
ATOM 709 C C . HIS A 1 93 ? 11.343 -0.499 -16.629 1.00 82.12 93 HIS A C 1
ATOM 711 O O . HIS A 1 93 ? 11.995 0.544 -16.744 1.00 82.12 93 HIS A O 1
ATOM 717 N N . ASN A 1 94 ? 10.912 -1.201 -17.672 1.00 83.12 94 ASN A N 1
ATOM 718 C CA . ASN A 1 94 ? 11.065 -0.728 -19.039 1.00 83.12 94 ASN A CA 1
ATOM 719 C C . ASN A 1 94 ? 10.132 0.464 -19.279 1.00 83.12 94 ASN A C 1
ATOM 721 O O . ASN A 1 94 ? 8.960 0.423 -18.905 1.00 83.12 94 ASN A O 1
ATOM 725 N N . ARG A 1 95 ? 10.645 1.512 -19.927 1.00 81.44 95 ARG A N 1
ATOM 726 C CA . ARG A 1 95 ? 9.813 2.604 -20.438 1.00 81.44 95 ARG A CA 1
ATOM 727 C C . ARG A 1 95 ? 9.166 2.147 -21.738 1.00 81.44 95 ARG A C 1
ATOM 729 O O . ARG A 1 95 ? 9.876 1.738 -22.653 1.00 81.44 95 ARG A O 1
ATOM 736 N N . ILE A 1 96 ? 7.845 2.230 -21.805 1.00 83.25 96 ILE A N 1
ATOM 737 C CA . ILE A 1 96 ? 7.064 1.949 -23.013 1.00 83.25 96 ILE A CA 1
ATOM 738 C C . ILE A 1 96 ? 6.423 3.237 -23.530 1.00 83.25 96 ILE A C 1
ATOM 740 O O . ILE A 1 96 ? 6.464 4.264 -22.851 1.00 83.25 96 ILE A O 1
ATOM 744 N N . ARG A 1 97 ? 5.870 3.202 -24.743 1.00 81.25 97 ARG A N 1
ATOM 745 C CA . ARG A 1 97 ? 5.193 4.357 -25.338 1.00 81.25 97 ARG A CA 1
ATOM 746 C C . ARG A 1 97 ? 3.876 4.648 -24.628 1.00 81.25 97 ARG A C 1
ATOM 748 O O . ARG A 1 97 ? 3.118 3.736 -24.304 1.00 81.25 97 ARG A O 1
ATOM 755 N N . ASP A 1 98 ? 3.586 5.935 -24.474 1.00 79.69 98 ASP A N 1
ATOM 756 C CA . ASP A 1 98 ? 2.311 6.394 -23.938 1.00 79.69 98 ASP A CA 1
ATOM 757 C C . ASP A 1 98 ? 1.184 6.110 -24.940 1.00 79.69 98 ASP A C 1
ATOM 759 O O . ASP A 1 98 ? 1.209 6.590 -26.073 1.00 79.69 98 ASP A O 1
ATOM 763 N N . ASN A 1 99 ? 0.222 5.296 -24.495 1.00 70.25 99 ASN A N 1
ATOM 764 C CA . ASN A 1 99 ? -1.071 4.975 -25.111 1.00 70.25 99 ASN A CA 1
ATOM 765 C C . ASN A 1 99 ? -1.166 5.184 -26.644 1.00 70.25 99 ASN A C 1
ATOM 767 O O . ASN A 1 99 ? -1.818 6.124 -27.111 1.00 70.25 99 ASN A O 1
ATOM 771 N N . PRO A 1 100 ? -0.525 4.321 -27.449 1.00 76.50 100 PRO A N 1
ATOM 772 C CA . PRO A 1 100 ? -0.525 4.465 -28.898 1.00 76.50 100 PRO A CA 1
ATOM 773 C C . PRO A 1 100 ? -1.929 4.219 -29.483 1.00 76.50 100 PRO A C 1
ATOM 775 O O . PRO A 1 100 ? -2.642 3.301 -29.085 1.00 76.50 100 PRO A O 1
ATOM 778 N N . SER A 1 101 ? -2.328 5.051 -30.448 1.00 76.12 101 SER A N 1
ATOM 779 C CA . SER A 1 101 ? -3.723 5.192 -30.905 1.00 76.12 101 SER A CA 1
ATOM 780 C C . SER A 1 101 ? -4.249 4.087 -31.830 1.00 76.12 101 SER A C 1
ATOM 782 O O . SER A 1 101 ? -5.442 4.058 -32.115 1.00 76.12 101 SER A O 1
ATOM 784 N N . THR A 1 102 ? -3.389 3.209 -32.350 1.00 78.56 102 THR A N 1
ATOM 785 C CA . THR A 1 102 ? -3.757 2.286 -33.447 1.00 78.56 102 THR A CA 1
ATOM 786 C C . THR A 1 102 ? -3.127 0.903 -33.325 1.00 78.56 102 THR A C 1
ATOM 788 O O . THR A 1 102 ? -3.824 -0.098 -33.455 1.00 78.56 102 THR A O 1
ATOM 791 N N . ALA A 1 103 ? -1.829 0.823 -33.043 1.00 83.38 103 ALA A N 1
ATOM 792 C CA . ALA A 1 103 ? -1.128 -0.424 -32.750 1.00 83.38 103 ALA A CA 1
ATOM 793 C C . ALA A 1 103 ? -0.524 -0.359 -31.346 1.00 83.38 103 ALA A C 1
ATOM 795 O O . ALA A 1 103 ? -0.170 0.724 -30.891 1.00 83.38 103 ALA A O 1
ATOM 796 N N . GLN A 1 104 ? -0.370 -1.509 -30.682 1.00 84.38 104 GLN A N 1
ATOM 797 C CA . GLN A 1 104 ? 0.334 -1.648 -29.399 1.00 84.38 104 GLN A CA 1
ATOM 798 C C . GLN A 1 104 ? 1.734 -2.231 -29.656 1.00 84.38 104 GLN A C 1
ATOM 800 O O . GLN A 1 104 ? 1.959 -3.429 -29.467 1.00 84.38 104 GLN A O 1
ATOM 805 N N . PRO A 1 105 ? 2.685 -1.425 -30.156 1.00 84.00 105 PRO A N 1
ATOM 806 C CA . PRO A 1 105 ? 3.998 -1.901 -30.578 1.00 84.00 105 PRO A CA 1
ATOM 807 C C . PRO A 1 105 ? 4.877 -2.372 -29.411 1.00 84.00 105 PRO A C 1
ATOM 809 O O . PRO A 1 105 ? 5.873 -3.042 -29.648 1.00 84.00 105 PRO A O 1
ATOM 812 N N . ASP A 1 106 ? 4.492 -2.057 -28.171 1.00 85.44 106 ASP A N 1
ATOM 813 C CA . ASP A 1 106 ? 5.135 -2.551 -26.950 1.00 85.44 106 ASP A CA 1
ATOM 814 C C . ASP A 1 106 ? 4.367 -3.735 -26.326 1.00 85.44 106 ASP A C 1
ATOM 816 O O . ASP A 1 106 ? 4.648 -4.145 -25.198 1.00 85.44 106 ASP A O 1
ATOM 820 N N . SER A 1 107 ? 3.398 -4.309 -27.054 1.00 85.19 107 SER A N 1
ATOM 821 C CA . SER A 1 107 ? 2.696 -5.526 -26.632 1.00 85.19 107 SER A CA 1
ATOM 822 C C . SER A 1 107 ? 3.683 -6.647 -26.281 1.00 85.19 107 SER A C 1
ATOM 824 O O . SER A 1 107 ? 4.739 -6.788 -26.895 1.00 85.19 107 SER A O 1
ATOM 826 N N . ASN A 1 108 ? 3.338 -7.446 -25.267 1.00 87.31 108 ASN A N 1
ATOM 827 C CA . ASN A 1 108 ? 4.180 -8.511 -24.700 1.00 87.31 108 ASN A CA 1
ATOM 828 C C . ASN A 1 108 ? 5.468 -8.040 -23.996 1.00 87.31 108 ASN A C 1
ATOM 830 O O . ASN A 1 108 ? 6.272 -8.872 -23.576 1.00 87.31 108 ASN A O 1
ATOM 834 N N . THR A 1 109 ? 5.660 -6.732 -23.804 1.00 87.75 109 THR A N 1
ATOM 835 C CA . THR A 1 109 ? 6.774 -6.214 -23.001 1.00 87.75 109 THR A CA 1
ATOM 836 C C . THR A 1 109 ? 6.437 -6.278 -21.516 1.00 87.75 109 THR A C 1
ATOM 838 O O . THR A 1 109 ? 5.405 -5.778 -21.071 1.00 87.75 109 THR A O 1
ATOM 841 N N . VAL A 1 110 ? 7.336 -6.855 -20.718 1.00 85.75 110 VAL A N 1
ATOM 842 C CA . VAL A 1 110 ? 7.235 -6.804 -19.255 1.00 85.75 110 VAL A CA 1
ATOM 843 C C . VAL A 1 110 ? 7.606 -5.400 -18.784 1.00 85.75 110 VAL A C 1
ATOM 845 O O . VAL A 1 110 ? 8.714 -4.925 -19.043 1.00 85.75 110 VAL A O 1
ATOM 848 N N . ILE A 1 111 ? 6.679 -4.749 -18.082 1.00 85.38 111 ILE A N 1
ATOM 849 C CA . ILE A 1 111 ? 6.856 -3.389 -17.561 1.00 85.38 111 ILE A CA 1
ATOM 850 C C . ILE A 1 111 ? 7.207 -3.482 -16.079 1.00 85.38 111 ILE A C 1
ATOM 852 O O . ILE A 1 111 ? 8.376 -3.417 -15.706 1.00 85.38 111 ILE A O 1
ATOM 856 N N . PHE A 1 112 ? 6.205 -3.698 -15.227 1.00 88.31 112 PHE A N 1
ATOM 857 C CA . PHE A 1 112 ? 6.383 -3.711 -13.784 1.00 88.31 112 PHE A CA 1
ATOM 858 C C . PHE A 1 112 ? 6.559 -5.122 -13.243 1.00 88.31 112 PHE A C 1
ATOM 860 O O . PHE A 1 112 ? 5.800 -6.034 -13.563 1.00 88.31 112 PHE A O 1
ATOM 867 N N . LYS A 1 113 ? 7.523 -5.266 -12.334 1.00 90.94 113 LYS A N 1
ATOM 868 C CA . LYS A 1 113 ? 7.581 -6.395 -11.410 1.00 90.94 113 LYS A CA 1
ATOM 869 C C . LYS A 1 113 ? 6.962 -5.964 -10.088 1.00 90.94 113 LYS A C 1
ATOM 871 O O . LYS A 1 113 ? 7.478 -5.054 -9.435 1.00 90.94 113 LYS A O 1
ATOM 876 N N . THR A 1 114 ? 5.883 -6.623 -9.691 1.00 94.19 114 THR A N 1
ATOM 877 C CA . THR A 1 114 ? 5.204 -6.363 -8.421 1.00 94.19 114 THR A CA 1
ATOM 878 C C . THR A 1 114 ? 5.058 -7.642 -7.609 1.00 94.19 114 THR A C 1
ATOM 880 O O . THR A 1 114 ? 5.152 -8.745 -8.150 1.00 94.19 114 THR A O 1
ATOM 883 N N . TYR A 1 115 ? 4.913 -7.506 -6.292 1.00 94.81 115 TYR A N 1
ATOM 884 C CA . TYR A 1 115 ? 4.778 -8.655 -5.401 1.00 94.81 115 TYR A CA 1
ATOM 885 C C . TYR A 1 115 ? 3.907 -8.319 -4.189 1.00 94.81 115 TYR A C 1
ATOM 887 O O . TYR A 1 115 ? 4.213 -7.388 -3.440 1.00 94.81 115 TYR A O 1
ATOM 895 N N . GLY A 1 116 ? 2.832 -9.085 -4.007 1.00 96.31 116 GLY A N 1
ATOM 896 C CA . GLY A 1 116 ? 1.984 -9.064 -2.817 1.00 96.31 116 GLY A CA 1
ATOM 897 C C . GLY A 1 116 ? 2.517 -10.025 -1.762 1.00 96.31 116 GLY A C 1
ATOM 898 O O . GLY A 1 116 ? 2.763 -11.193 -2.058 1.00 96.31 116 GLY A O 1
ATOM 899 N N . TYR A 1 117 ? 2.716 -9.543 -0.540 1.00 96.00 117 TYR A N 1
ATOM 900 C CA . TYR A 1 117 ? 3.229 -10.359 0.564 1.00 96.00 117 TYR A CA 1
ATOM 901 C C . TYR A 1 117 ? 2.111 -11.057 1.352 1.00 96.00 117 TYR A C 1
ATOM 903 O O . TYR A 1 117 ? 2.396 -11.902 2.205 1.00 96.00 117 TYR A O 1
ATOM 911 N N . GLY A 1 118 ? 0.853 -10.687 1.113 1.00 96.38 118 GLY A N 1
ATOM 912 C CA . GLY A 1 118 ? -0.265 -11.034 1.975 1.00 96.38 118 GLY A CA 1
ATOM 913 C C . GLY A 1 118 ? -0.075 -10.483 3.391 1.00 96.38 118 GLY A C 1
ATOM 914 O O . GLY A 1 118 ? 0.759 -9.612 3.664 1.00 96.38 118 GLY A O 1
ATOM 915 N N . SER A 1 119 ? -0.798 -11.067 4.344 1.00 96.12 119 SER A N 1
ATOM 916 C CA . SER A 1 119 ? -0.708 -10.696 5.763 1.00 96.12 119 SER A CA 1
ATOM 917 C C . SER A 1 119 ? 0.712 -10.803 6.343 1.00 96.12 119 SER A C 1
ATOM 919 O O . SER A 1 119 ? 1.056 -10.059 7.263 1.00 96.12 119 SER A O 1
ATOM 921 N N . GLY A 1 120 ? 1.578 -11.651 5.770 1.00 94.56 120 GLY A N 1
ATOM 922 C CA . GLY A 1 120 ? 2.993 -11.753 6.144 1.00 94.56 120 GLY A CA 1
ATOM 923 C C . GLY A 1 120 ? 3.796 -10.469 5.891 1.00 94.56 120 GLY A C 1
ATOM 924 O O . GLY A 1 120 ? 4.777 -10.203 6.590 1.00 94.56 120 GLY A O 1
ATOM 925 N N . GLY A 1 121 ? 3.350 -9.623 4.957 1.00 94.38 121 GLY A N 1
ATOM 926 C CA . GLY A 1 121 ? 3.942 -8.311 4.688 1.00 94.38 121 GLY A CA 1
ATOM 927 C C . GLY A 1 121 ? 3.817 -7.337 5.859 1.00 94.38 121 GLY A C 1
ATOM 928 O O . GLY A 1 121 ? 4.678 -6.477 6.045 1.00 94.38 121 GLY A O 1
ATOM 929 N N . CYS A 1 122 ? 2.797 -7.505 6.706 1.00 96.94 122 CYS A N 1
ATOM 930 C CA . CYS A 1 122 ? 2.540 -6.609 7.831 1.00 96.94 122 CYS A CA 1
ATOM 931 C C . CYS A 1 122 ? 3.631 -6.647 8.903 1.00 96.94 122 CYS A C 1
ATOM 933 O O . CYS A 1 122 ? 3.952 -5.620 9.506 1.00 96.94 122 CYS A O 1
ATOM 935 N N . THR A 1 123 ? 4.222 -7.821 9.117 1.00 94.88 123 THR A N 1
ATOM 936 C CA . THR A 1 123 ? 5.286 -8.056 10.101 1.00 94.88 123 THR A CA 1
ATOM 937 C C . THR A 1 123 ? 6.669 -8.149 9.472 1.00 94.88 123 THR A C 1
ATOM 939 O O . THR A 1 123 ? 7.642 -8.377 10.192 1.00 94.88 123 THR A O 1
ATOM 942 N N . TRP A 1 124 ? 6.777 -7.998 8.148 1.00 90.12 124 TRP A N 1
ATOM 943 C CA . TRP A 1 124 ? 8.038 -8.172 7.444 1.00 90.12 124 TRP A CA 1
ATOM 944 C C . TRP A 1 124 ? 9.091 -7.174 7.938 1.00 90.12 124 TRP A C 1
ATOM 946 O O . TRP A 1 124 ? 8.905 -5.955 7.888 1.00 90.12 124 TRP A O 1
ATOM 956 N N . LYS A 1 125 ? 10.220 -7.710 8.406 1.00 84.81 125 LYS A N 1
ATOM 957 C CA . LYS A 1 125 ? 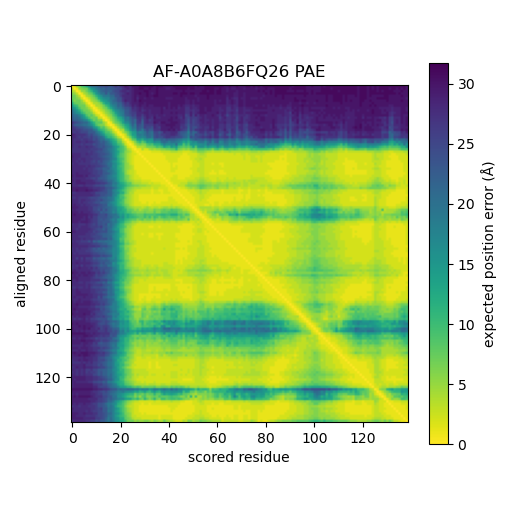11.403 -6.948 8.809 1.00 84.81 125 LYS A CA 1
ATOM 958 C C . LYS A 1 125 ? 12.485 -7.189 7.767 1.00 84.81 125 LYS A C 1
ATOM 960 O O . LYS A 1 125 ? 12.941 -8.310 7.573 1.00 84.81 125 LYS A O 1
ATOM 965 N N . ALA A 1 126 ? 12.841 -6.127 7.060 1.00 68.50 126 ALA A N 1
ATOM 966 C CA . ALA A 1 126 ? 13.662 -6.199 5.863 1.00 68.50 126 ALA A CA 1
ATOM 967 C C . ALA A 1 126 ? 15.124 -6.602 6.134 1.00 68.50 126 ALA A C 1
ATOM 969 O O . ALA A 1 126 ? 15.826 -5.958 6.910 1.00 68.50 126 ALA A O 1
ATOM 970 N N . ASN A 1 127 ? 15.599 -7.589 5.375 1.00 71.81 127 ASN A N 1
ATOM 971 C CA . ASN A 1 127 ? 16.997 -7.7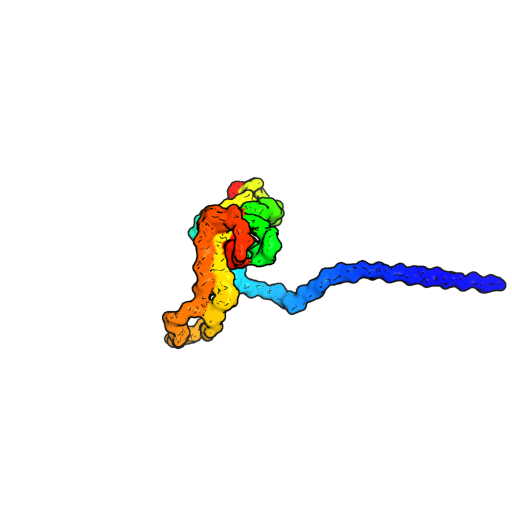98 4.974 1.00 71.81 127 ASN A CA 1
ATOM 972 C C . ASN A 1 127 ? 17.278 -7.283 3.536 1.00 71.81 127 ASN A C 1
ATOM 974 O O . ASN A 1 127 ? 18.427 -7.254 3.108 1.00 71.81 127 ASN A O 1
ATOM 978 N N . HIS A 1 128 ? 16.242 -6.846 2.811 1.00 77.81 128 HIS A N 1
ATOM 979 C CA . HIS A 1 128 ? 16.271 -6.137 1.522 1.00 77.81 128 HIS A CA 1
ATOM 980 C C . HIS A 1 128 ? 14.992 -5.283 1.361 1.00 77.81 128 HIS A C 1
ATOM 982 O O . HIS A 1 128 ? 14.054 -5.408 2.147 1.00 77.81 128 HIS A O 1
ATOM 988 N N . CYS A 1 129 ? 14.935 -4.404 0.353 1.00 78.88 129 CYS A N 1
ATOM 989 C CA . CYS A 1 129 ? 13.808 -3.486 0.124 1.00 78.88 129 CYS A CA 1
ATOM 990 C C . CYS A 1 129 ? 12.549 -4.230 -0.361 1.00 78.88 129 CYS A C 1
ATOM 992 O O . CYS A 1 129 ? 12.399 -4.498 -1.548 1.00 78.88 129 CYS A O 1
ATOM 994 N N . GLY A 1 130 ? 11.637 -4.556 0.554 1.00 83.44 130 GLY A N 1
ATOM 995 C CA . GLY A 1 130 ? 10.314 -5.122 0.275 1.00 83.44 130 GLY A CA 1
ATOM 996 C C . GLY A 1 130 ? 9.635 -5.571 1.574 1.00 83.44 130 GLY A C 1
ATOM 997 O O . GLY A 1 130 ? 10.369 -6.019 2.449 1.00 83.44 130 GLY A O 1
ATOM 998 N N . PRO A 1 131 ? 8.309 -5.401 1.755 1.00 93.56 131 PRO A N 1
ATOM 999 C CA . PRO A 1 131 ? 7.420 -4.553 0.951 1.00 93.56 131 PRO A CA 1
ATOM 1000 C C . PRO A 1 131 ? 7.847 -3.074 1.010 1.00 93.56 131 PRO A C 1
ATOM 1002 O O . PRO A 1 131 ? 8.443 -2.642 1.999 1.00 93.56 131 PRO A O 1
ATOM 1005 N N . ASN A 1 132 ? 7.587 -2.307 -0.054 1.00 94.62 132 ASN A N 1
ATOM 1006 C CA . ASN A 1 132 ? 7.843 -0.855 -0.101 1.00 94.62 132 ASN A CA 1
ATOM 1007 C C . ASN A 1 132 ? 6.551 -0.013 -0.057 1.00 94.62 132 ASN A C 1
ATOM 1009 O O . ASN A 1 132 ? 6.619 1.214 -0.017 1.00 94.62 132 ASN A O 1
ATOM 1013 N N . TYR A 1 133 ? 5.399 -0.679 0.038 1.00 96.69 133 TYR A N 1
ATOM 1014 C CA . TYR A 1 133 ? 4.103 -0.116 0.397 1.00 96.69 133 TYR A CA 1
ATOM 1015 C C . TYR A 1 133 ? 3.399 -0.998 1.432 1.00 96.69 133 TYR A C 1
ATOM 1017 O O . TYR A 1 133 ? 3.522 -2.222 1.417 1.00 96.69 133 TYR A O 1
ATOM 1025 N N . CYS A 1 134 ? 2.630 -0.371 2.311 1.00 97.50 134 CYS A N 1
ATOM 1026 C CA . CYS A 1 134 ? 1.810 -1.016 3.325 1.00 97.50 134 CYS A CA 1
ATOM 1027 C C . CYS A 1 134 ? 0.336 -0.820 2.996 1.00 97.50 134 CYS A C 1
ATOM 1029 O O . CYS A 1 134 ? -0.095 0.317 2.805 1.00 97.50 134 CYS A O 1
ATOM 1031 N N . CYS A 1 135 ? -0.432 -1.907 2.974 1.00 98.50 135 CYS A N 1
ATOM 1032 C CA . CYS A 1 135 ? -1.875 -1.852 2.803 1.00 98.50 135 CYS A CA 1
ATOM 1033 C C . CYS A 1 135 ? -2.556 -1.774 4.172 1.00 98.50 135 CYS A C 1
ATOM 1035 O O . CYS A 1 135 ? -2.556 -2.738 4.945 1.00 98.50 135 CYS A O 1
ATOM 1037 N N . CYS A 1 136 ? -3.141 -0.614 4.465 1.00 98.56 136 CYS A N 1
ATOM 1038 C CA . CYS A 1 136 ? -3.865 -0.334 5.698 1.00 98.56 136 CYS A CA 1
ATOM 1039 C C . CYS A 1 136 ? -5.373 -0.280 5.434 1.00 98.56 136 CYS A C 1
ATOM 1041 O O . CYS A 1 136 ? -5.812 0.246 4.413 1.00 98.56 136 CYS A O 1
ATOM 1043 N N . LYS A 1 137 ? -6.178 -0.774 6.374 1.00 98.12 137 LYS A N 1
ATOM 1044 C CA . LYS A 1 137 ? -7.645 -0.723 6.325 1.00 98.12 137 LYS A CA 1
ATOM 1045 C C . LYS A 1 137 ? -8.187 -0.023 7.558 1.00 98.12 137 LYS A C 1
ATOM 1047 O O . LYS A 1 137 ? -7.749 -0.338 8.665 1.00 98.12 137 LYS A O 1
ATOM 1052 N N . ALA A 1 138 ? -9.177 0.847 7.372 1.00 97.69 138 ALA A N 1
ATOM 1053 C CA . ALA A 1 138 ? -9.980 1.392 8.461 1.00 97.69 138 ALA A CA 1
ATOM 1054 C C . ALA A 1 138 ? -11.298 0.613 8.637 1.00 97.69 138 ALA A C 1
ATOM 1056 O O . ALA A 1 138 ? -11.991 0.321 7.656 1.00 97.69 138 ALA A O 1
ATOM 1057 N N . PHE A 1 139 ? -11.649 0.282 9.882 1.00 95.00 139 PHE A N 1
ATOM 1058 C CA . PHE A 1 139 ? -12.849 -0.484 10.244 1.00 95.00 139 PHE A CA 1
ATOM 1059 C C . PHE A 1 139 ? -13.364 -0.151 11.653 1.00 95.00 139 PHE A C 1
ATOM 1061 O O . PHE A 1 139 ? -12.672 0.567 12.420 1.00 95.00 139 PHE A O 1
#

Organism: Mytilus galloprovincialis (NCBI:txid29158)

Nearest PDB structures (foldseek):
  5cd1-assembly1_D  TM=2.624E-01  e=1.284E+00  Homo sapiens

Solvent-accessible surface area (backbone atoms only — not comparable to full-atom values): 8552 Å² total; per-residue (Å²): 139,83,86,80,83,83,83,80,82,78,82,77,82,74,81,68,73,80,78,78,92,58,82,92,64,92,51,69,68,57,54,52,43,34,52,51,37,48,74,75,46,88,75,57,58,44,52,40,83,39,65,63,55,91,81,37,75,29,27,41,55,51,27,53,72,43,31,66,62,56,32,54,76,56,75,52,81,41,86,44,52,39,43,57,24,11,33,28,74,49,86,77,52,60,88,73,80,81,83,62,92,84,59,68,89,62,66,95,61,79,43,77,53,70,47,78,50,44,58,63,21,16,70,41,71,58,95,56,77,48,47,40,27,22,22,26,40,50,81

Sequence (139 aa):
MNIQTTLLSIFVCVLLPKGYDGTLTYNYFDEMAQSYCASQSSGWVFALRRDCARGADTCNNICASAKNAILASISNQRTRVSCFDGYHVGKNHNRIRDNPSTAQPDSNTVIFKTYGYGSGGCTWKANHCGPNYCCCKAF

Radius of gyration: 22.53 Å; Cα contacts (8 Å, |Δi|>4): 211; chains: 1; bounding box: 45×74×59 Å

Foldseek 3Di:
DDDDDDDDDDPPPPPDPPDPPDDPDDDVVLVVQQVVLCVVDDAQKHKDFWDFDQPTDALQVVQVVCVVVSCVVVVNPFDDKGFFWFKAKDPDFDDADDPDDPDRPCPPGGGIDMDIPGNVSRGDRDPGCPSRITMMHGD